Protein AF-A0A2D4L0R1-F1 (afdb_monomer_lite)

InterPro domains:
  IPR001715 Calponin homology domain [PF00307] (17-103)
  IPR001715 Calponin homology domain [PS50021] (1-107)
  IPR001715 Calponin homology domain [SM00033] (2-103)
  IPR036872 CH domain superfamily [G3DSA:1.10.418.10] (1-116)
  IPR036872 CH domain superfamily [SSF47576] (2-110)

Sequence (117 aa):
IKQLRSNLESRLKVSLPEDIGAALMDGVVLCHLANHIRPRSVASIHVPSPAVPKLSMAKCRRNVENFLDACKKLGVAQERLCLPHHILEERGLVKVGLTVQALLEIPSSKASQLSCL

Radius of gyration: 13.67 Å; chains: 1; bounding box: 32×33×34 Å

Organism: NCBI:txid1970185

Foldseek 3Di:
DVLLQVLLCVQVVDHADPLPLVRPQLLQSLLVLLCSQPNCLQVDQDDADPVGNDDDNVNSLVSLVSSQSSLVVLPQDPVLADDSCVRNVSPNVVSVSSSSVSSVVRHRDPPDPDDDD

Secondary structure (DSSP, 8-state):
-HHHHHHHHHHHT-PPPS-HHHHHHTSHHHHHHHHHHSTTSSS-----BTTB-S--HHHHHHHHHHHHHHHHHHT--GGGPPPHHHHHTS--HHHHHHHHHHHHTS-----------

pLDDT: mean 91.37, std 14.18, range [34.41, 98.75]

Structure (mmCIF, N/CA/C/O backbone):
data_AF-A0A2D4L0R1-F1
#
_entry.id   AF-A0A2D4L0R1-F1
#
loop_
_atom_site.group_PDB
_atom_site.id
_atom_site.type_symbol
_atom_site.label_atom_id
_atom_site.label_alt_id
_atom_site.label_comp_id
_atom_site.label_asym_id
_atom_site.label_entity_id
_atom_site.label_seq_id
_atom_site.pdbx_PDB_ins_code
_atom_site.Cartn_x
_atom_site.Cartn_y
_atom_site.Cartn_z
_atom_site.occupancy
_atom_site.B_iso_or_equiv
_atom_site.auth_seq_id
_atom_site.auth_comp_id
_atom_site.auth_asym_id
_atom_site.auth_atom_id
_atom_site.pdbx_PDB_model_num
ATOM 1 N N . ILE A 1 1 ? 3.061 14.878 1.574 1.00 81.19 1 ILE A N 1
ATOM 2 C CA . ILE A 1 1 ? 3.903 13.742 1.109 1.00 81.19 1 ILE A CA 1
ATOM 3 C C . ILE A 1 1 ? 4.979 13.362 2.135 1.00 81.19 1 ILE A C 1
ATOM 5 O O . ILE A 1 1 ? 5.043 12.192 2.479 1.00 81.19 1 ILE A O 1
ATOM 9 N N . LYS A 1 2 ? 5.748 14.307 2.708 1.00 86.44 2 LYS A N 1
ATOM 10 C CA . LYS A 1 2 ? 6.763 14.014 3.753 1.00 86.44 2 LYS A CA 1
ATOM 11 C C . LYS A 1 2 ? 6.251 13.138 4.914 1.00 86.44 2 LYS A C 1
ATOM 13 O O . LYS A 1 2 ? 6.922 12.187 5.295 1.00 86.44 2 LYS A O 1
ATOM 18 N N . GLN A 1 3 ? 5.034 13.401 5.403 1.00 90.88 3 GLN A N 1
ATOM 19 C CA . GLN A 1 3 ? 4.418 12.599 6.469 1.00 90.88 3 GLN A CA 1
ATOM 20 C C . GLN A 1 3 ? 4.191 11.131 6.071 1.00 90.88 3 GLN A C 1
ATOM 22 O O . GLN A 1 3 ? 4.404 10.247 6.889 1.00 90.88 3 GLN A O 1
ATOM 27 N N . LEU A 1 4 ? 3.793 10.858 4.821 1.00 94.19 4 LEU A N 1
ATOM 28 C CA . LEU A 1 4 ? 3.588 9.490 4.328 1.00 94.19 4 LEU A CA 1
ATOM 29 C C . LEU A 1 4 ? 4.903 8.703 4.367 1.00 94.19 4 LEU A C 1
ATOM 31 O O . LEU A 1 4 ? 4.926 7.600 4.902 1.00 94.19 4 LEU A O 1
ATOM 35 N N . ARG A 1 5 ? 6.000 9.298 3.877 1.00 95.19 5 ARG A N 1
ATOM 36 C CA . ARG A 1 5 ? 7.336 8.688 3.959 1.00 95.19 5 ARG A CA 1
ATOM 37 C C . ARG A 1 5 ? 7.708 8.385 5.411 1.00 95.19 5 ARG A C 1
ATOM 39 O O . ARG A 1 5 ? 7.961 7.235 5.739 1.00 95.19 5 ARG A O 1
ATOM 46 N N . SER A 1 6 ? 7.651 9.394 6.282 1.00 94.06 6 SER A N 1
ATOM 47 C CA . SER A 1 6 ? 8.016 9.249 7.698 1.00 94.06 6 SER A CA 1
ATOM 48 C C . SER A 1 6 ? 7.193 8.168 8.411 1.00 94.06 6 SER A C 1
ATOM 50 O O . SER A 1 6 ? 7.744 7.346 9.143 1.00 94.06 6 SER A O 1
ATOM 52 N N . ASN A 1 7 ? 5.886 8.108 8.149 1.00 93.56 7 ASN A N 1
ATOM 53 C CA . ASN A 1 7 ? 4.997 7.084 8.695 1.00 93.56 7 ASN A CA 1
ATOM 54 C C . ASN A 1 7 ? 5.409 5.664 8.270 1.00 93.56 7 ASN A C 1
ATOM 56 O O . ASN A 1 7 ? 5.395 4.753 9.094 1.00 93.56 7 ASN A O 1
ATOM 60 N N . LEU A 1 8 ? 5.776 5.472 7.000 1.00 95.44 8 LEU A N 1
ATOM 61 C CA . LEU A 1 8 ? 6.185 4.169 6.472 1.00 95.44 8 LEU A CA 1
ATOM 62 C C . LEU A 1 8 ? 7.561 3.749 6.994 1.00 95.44 8 LEU A C 1
ATOM 64 O O . LEU A 1 8 ? 7.704 2.645 7.514 1.00 95.44 8 LEU A O 1
ATOM 68 N N . GLU A 1 9 ? 8.551 4.635 6.902 1.00 95.56 9 GLU A N 1
ATOM 69 C CA . GLU A 1 9 ? 9.929 4.368 7.330 1.00 95.56 9 GLU A CA 1
ATOM 70 C C . GLU A 1 9 ? 10.008 4.084 8.833 1.00 95.56 9 GLU A C 1
ATOM 72 O O . GLU A 1 9 ? 10.634 3.110 9.245 1.00 95.56 9 GLU A O 1
ATOM 77 N N . SER A 1 10 ? 9.313 4.872 9.663 1.00 92.81 10 SER A N 1
ATOM 78 C CA . SER A 1 10 ? 9.310 4.675 11.120 1.00 92.81 10 SER A CA 1
ATOM 79 C C . SER A 1 10 ? 8.658 3.359 11.545 1.00 92.81 10 SER A C 1
ATOM 81 O O . SER A 1 10 ? 9.104 2.729 12.505 1.00 92.81 10 SER A O 1
ATOM 83 N N . ARG A 1 11 ? 7.611 2.920 10.835 1.00 91.62 11 ARG A N 1
ATOM 84 C CA . ARG A 1 11 ? 6.881 1.690 11.164 1.00 91.62 11 ARG A CA 1
ATOM 85 C C . ARG A 1 11 ? 7.560 0.441 10.632 1.00 91.62 11 ARG A C 1
ATOM 87 O O . ARG A 1 11 ? 7.643 -0.545 11.354 1.00 91.62 11 ARG A O 1
ATOM 94 N N . LEU A 1 12 ? 8.075 0.485 9.409 1.00 92.75 12 LEU A N 1
ATOM 95 C CA . LEU A 1 12 ? 8.744 -0.658 8.791 1.00 92.75 12 LEU A CA 1
ATOM 96 C C . LEU A 1 12 ? 10.241 -0.728 9.112 1.00 92.75 12 LEU A C 1
ATOM 98 O O . LEU A 1 12 ? 10.848 -1.768 8.880 1.00 92.75 12 LEU A O 1
ATOM 102 N N . LYS A 1 13 ? 10.825 0.339 9.673 1.00 92.75 13 LYS A N 1
ATOM 103 C CA . LYS A 1 13 ? 12.268 0.480 9.932 1.00 92.75 13 LYS A CA 1
ATOM 104 C C . LYS A 1 13 ? 13.109 0.301 8.661 1.00 92.75 13 LYS A C 1
ATOM 106 O O . LYS A 1 13 ? 14.141 -0.363 8.677 1.00 92.75 13 LYS A O 1
ATOM 111 N N . VAL A 1 14 ? 12.652 0.897 7.562 1.00 92.06 14 VAL A N 1
ATOM 112 C CA . VAL A 1 14 ? 13.330 0.899 6.253 1.00 92.06 14 VAL A CA 1
ATOM 113 C C . VAL A 1 14 ? 13.574 2.331 5.791 1.00 92.06 14 VAL A C 1
ATOM 115 O O . VAL A 1 14 ? 12.909 3.245 6.273 1.00 92.06 14 VAL A O 1
ATOM 118 N N . SER A 1 15 ? 14.489 2.520 4.841 1.00 93.31 15 SER A N 1
ATOM 119 C CA . SER A 1 15 ? 14.628 3.779 4.103 1.00 93.31 15 SER A CA 1
ATOM 120 C C . SER A 1 15 ? 13.983 3.627 2.730 1.00 93.31 15 SER A C 1
ATOM 122 O O . SER A 1 15 ? 14.237 2.644 2.031 1.00 93.31 15 SER A O 1
ATOM 124 N N . LEU A 1 16 ? 13.119 4.571 2.367 1.00 93.00 16 LEU A N 1
ATOM 125 C CA . LEU A 1 16 ? 12.480 4.614 1.059 1.00 93.00 16 LEU A CA 1
ATOM 126 C C . LEU A 1 16 ? 13.236 5.573 0.125 1.00 93.00 16 LEU A C 1
ATOM 128 O O . LEU A 1 16 ? 13.773 6.583 0.586 1.00 93.00 16 LEU A O 1
ATOM 132 N N . PRO A 1 17 ? 13.242 5.305 -1.194 1.00 93.25 17 PRO A N 1
ATOM 133 C CA . PRO A 1 17 ? 13.753 6.239 -2.190 1.00 93.25 17 PRO A CA 1
ATOM 134 C C . PRO A 1 17 ? 13.108 7.631 -2.113 1.00 93.25 17 PRO A C 1
ATOM 136 O O . PRO A 1 17 ? 12.022 7.829 -1.552 1.00 93.25 17 PRO A O 1
ATOM 139 N N . GLU A 1 18 ? 13.765 8.610 -2.739 1.00 91.31 18 GLU A N 1
ATOM 140 C CA . GLU A 1 18 ? 13.223 9.966 -2.842 1.00 91.31 18 GLU A CA 1
ATOM 141 C C . GLU A 1 18 ? 11.880 9.983 -3.590 1.00 91.31 18 GLU A C 1
ATOM 143 O O . GLU A 1 18 ? 10.935 10.645 -3.153 1.00 91.31 18 GLU A O 1
ATOM 148 N N . ASP A 1 19 ? 11.748 9.185 -4.648 1.00 94.44 19 ASP A N 1
ATOM 149 C CA . ASP A 1 19 ? 10.470 9.004 -5.323 1.00 94.44 19 ASP A CA 1
ATOM 150 C C . ASP A 1 19 ? 9.582 7.998 -4.574 1.00 94.44 19 ASP A C 1
ATOM 152 O O . ASP A 1 19 ? 9.680 6.778 -4.721 1.00 94.44 19 ASP A O 1
ATOM 156 N N . ILE A 1 20 ? 8.697 8.540 -3.737 1.00 94.94 20 ILE A N 1
ATOM 157 C CA . ILE A 1 20 ? 7.733 7.751 -2.967 1.00 94.94 20 ILE A CA 1
ATOM 158 C C . ILE A 1 20 ? 6.618 7.194 -3.855 1.00 94.94 20 ILE A C 1
ATOM 160 O O . ILE A 1 20 ? 6.047 6.169 -3.500 1.00 94.94 20 ILE A O 1
ATOM 164 N N . GLY A 1 21 ? 6.302 7.829 -4.989 1.00 95.62 21 GLY A N 1
ATOM 165 C CA . GLY A 1 21 ? 5.346 7.277 -5.951 1.00 95.62 21 GLY A CA 1
ATOM 166 C C . GLY A 1 21 ? 5.842 5.934 -6.461 1.00 95.62 21 GLY A C 1
ATOM 167 O O . GLY A 1 21 ? 5.219 4.898 -6.204 1.00 95.62 21 GLY A O 1
ATOM 168 N N . ALA A 1 22 ? 7.038 5.953 -7.040 1.00 95.00 22 ALA A N 1
ATOM 169 C CA . ALA A 1 22 ? 7.664 4.778 -7.622 1.00 95.00 22 ALA A CA 1
ATOM 170 C C . ALA A 1 22 ? 7.885 3.667 -6.583 1.00 95.00 22 AL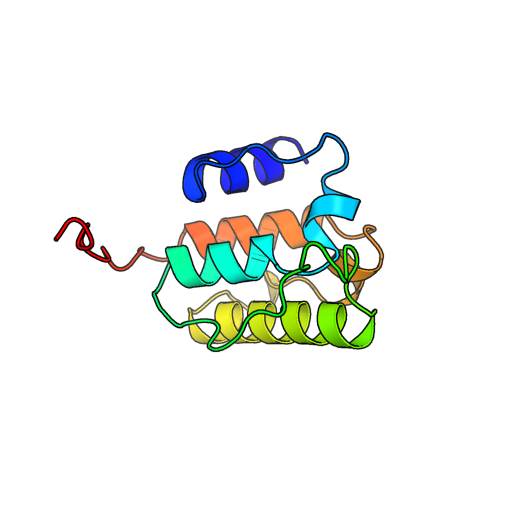A A C 1
ATOM 172 O O . ALA A 1 22 ? 7.658 2.490 -6.868 1.00 95.00 22 ALA A O 1
ATOM 173 N N . ALA A 1 23 ? 8.269 4.032 -5.354 1.00 95.25 23 ALA A N 1
ATOM 174 C CA . ALA A 1 23 ? 8.505 3.080 -4.267 1.00 95.25 23 ALA A CA 1
ATOM 175 C C . ALA A 1 23 ? 7.234 2.376 -3.754 1.00 95.25 23 ALA A C 1
ATOM 177 O O . ALA A 1 23 ? 7.334 1.327 -3.120 1.00 95.25 23 ALA A O 1
ATOM 178 N N . LEU A 1 24 ? 6.048 2.953 -3.975 1.00 97.06 24 LEU A N 1
ATOM 179 C CA . LEU A 1 24 ? 4.772 2.389 -3.519 1.00 97.06 24 LEU A CA 1
ATOM 180 C C . LEU A 1 24 ? 3.961 1.736 -4.639 1.00 97.06 24 LEU A C 1
ATOM 182 O O . LEU A 1 24 ? 3.063 0.947 -4.339 1.00 97.06 24 LEU A O 1
ATOM 186 N N . MET A 1 25 ? 4.268 2.045 -5.901 1.00 97.38 25 MET A N 1
ATOM 187 C CA . MET A 1 25 ? 3.530 1.595 -7.086 1.00 97.38 25 MET A CA 1
ATOM 188 C C . MET A 1 25 ? 3.362 0.067 -7.145 1.00 97.38 25 MET A C 1
ATOM 190 O O . MET A 1 25 ? 2.312 -0.430 -7.552 1.00 97.38 25 MET A O 1
ATOM 194 N N . ASP A 1 26 ? 4.369 -0.699 -6.722 1.00 96.81 26 ASP A N 1
ATOM 195 C CA . ASP A 1 26 ? 4.328 -2.167 -6.750 1.00 96.81 26 ASP A CA 1
ATOM 196 C C . ASP A 1 26 ? 3.498 -2.801 -5.613 1.00 96.81 26 ASP A C 1
ATOM 198 O O . ASP A 1 26 ? 3.267 -4.016 -5.598 1.00 96.81 26 ASP A O 1
ATOM 202 N N . GLY A 1 27 ? 3.037 -1.980 -4.664 1.00 97.81 27 GLY A N 1
ATOM 203 C CA . GLY A 1 27 ? 2.222 -2.362 -3.517 1.00 97.81 27 GLY A CA 1
ATOM 204 C C . GLY A 1 27 ? 2.955 -3.144 -2.420 1.00 97.81 27 GLY A C 1
ATOM 205 O O . GLY A 1 27 ? 2.329 -3.456 -1.406 1.00 97.81 27 GLY A O 1
ATOM 206 N N . VAL A 1 28 ? 4.247 -3.456 -2.565 1.00 97.69 28 VAL A N 1
ATOM 207 C CA . VAL A 1 28 ? 4.997 -4.323 -1.636 1.00 97.69 28 VAL A CA 1
ATOM 208 C C . VAL A 1 28 ? 5.111 -3.683 -0.259 1.00 97.69 28 VAL A C 1
ATOM 210 O O . VAL A 1 28 ? 4.711 -4.274 0.747 1.00 97.69 28 VAL A O 1
ATOM 213 N N . VAL A 1 29 ? 5.590 -2.439 -0.212 1.00 97.75 29 VAL A N 1
ATOM 214 C CA . VAL A 1 29 ? 5.756 -1.671 1.032 1.00 97.75 29 VAL A CA 1
ATOM 215 C C . VAL A 1 29 ? 4.421 -1.528 1.772 1.00 97.75 29 VAL A C 1
ATOM 217 O O . VAL A 1 29 ? 4.355 -1.708 2.988 1.00 97.75 29 VAL A O 1
ATOM 220 N N . LEU A 1 30 ? 3.335 -1.269 1.038 1.00 98.44 30 LEU A N 1
ATOM 221 C CA . LEU A 1 30 ? 1.990 -1.127 1.601 1.00 98.44 30 LEU A CA 1
ATOM 222 C C . LEU A 1 30 ? 1.462 -2.455 2.168 1.00 98.44 3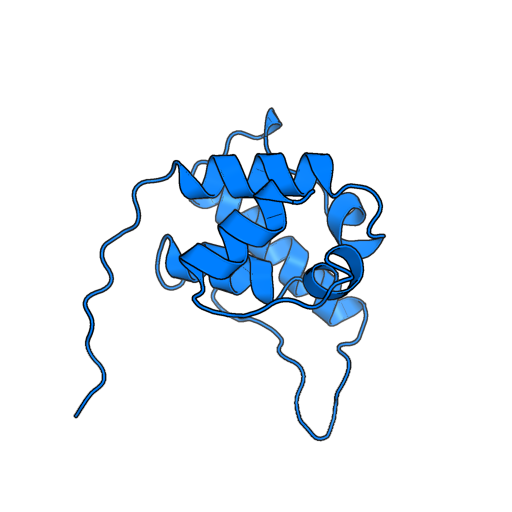0 LEU A C 1
ATOM 224 O O . LEU A 1 30 ? 0.918 -2.486 3.274 1.00 98.44 30 LEU A O 1
ATOM 228 N N . CYS A 1 31 ? 1.677 -3.570 1.465 1.00 98.56 31 CYS A N 1
ATOM 229 C CA . CYS A 1 31 ? 1.322 -4.896 1.970 1.00 98.56 31 CYS A CA 1
ATOM 230 C C . CYS A 1 31 ? 2.095 -5.247 3.249 1.00 98.56 31 CYS A C 1
ATOM 232 O O . CYS A 1 31 ? 1.514 -5.769 4.204 1.00 98.56 31 CYS A O 1
ATOM 234 N N . HIS A 1 32 ? 3.393 -4.935 3.295 1.00 97.69 32 HIS A N 1
ATOM 235 C CA . HIS A 1 32 ? 4.202 -5.135 4.495 1.00 97.69 32 HIS A CA 1
ATOM 236 C C . HIS A 1 32 ? 3.721 -4.275 5.662 1.00 97.69 32 HIS A C 1
ATOM 238 O O . HIS A 1 32 ? 3.662 -4.777 6.783 1.00 97.69 32 HIS A O 1
ATOM 244 N N . LEU A 1 33 ? 3.301 -3.031 5.411 1.00 97.62 33 LEU A N 1
ATOM 245 C CA . LEU A 1 33 ? 2.700 -2.185 6.440 1.00 97.62 33 LEU A CA 1
ATOM 246 C C . LEU A 1 33 ? 1.452 -2.839 7.047 1.00 97.62 33 LEU A C 1
ATOM 248 O O . LEU A 1 33 ? 1.355 -2.946 8.268 1.00 97.62 33 LEU A O 1
ATOM 252 N N . ALA A 1 34 ? 0.520 -3.318 6.219 1.00 97.94 34 ALA A N 1
ATO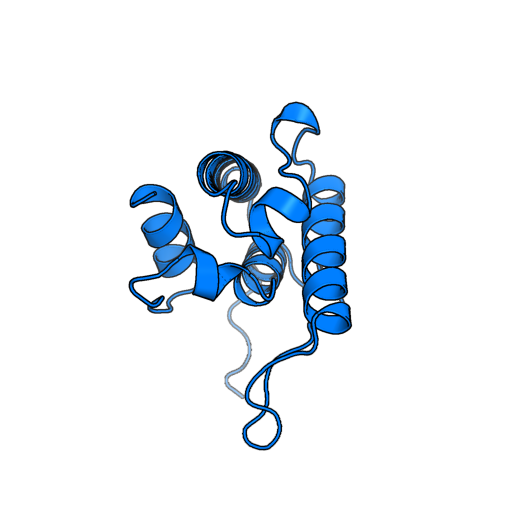M 253 C CA . ALA A 1 34 ? -0.688 -3.988 6.706 1.00 97.94 34 ALA A CA 1
ATOM 254 C C . ALA A 1 34 ? -0.354 -5.228 7.556 1.00 97.94 34 ALA A C 1
ATOM 256 O O . ALA A 1 34 ? -0.934 -5.426 8.625 1.00 97.94 34 ALA A O 1
ATOM 257 N N . ASN A 1 35 ? 0.631 -6.022 7.125 1.00 97.25 35 ASN A N 1
ATOM 258 C CA . ASN A 1 35 ? 1.117 -7.175 7.883 1.00 97.25 35 ASN A CA 1
ATOM 259 C C . ASN A 1 35 ? 1.836 -6.799 9.185 1.00 97.25 35 ASN A C 1
ATOM 261 O O . ASN A 1 35 ? 1.794 -7.576 10.138 1.00 97.25 35 ASN A O 1
ATOM 265 N N . HIS A 1 36 ? 2.461 -5.623 9.249 1.00 95.50 36 HIS A N 1
ATOM 266 C CA . HIS A 1 36 ? 3.061 -5.101 10.473 1.00 95.50 36 HIS A CA 1
ATOM 267 C C . HIS A 1 36 ? 1.997 -4.667 11.495 1.00 95.50 36 HIS A C 1
ATOM 269 O O . HIS A 1 36 ? 2.169 -4.875 12.693 1.00 95.50 36 HIS A O 1
ATOM 275 N N . ILE A 1 37 ? 0.873 -4.102 11.039 1.00 94.31 37 ILE A N 1
ATOM 276 C CA . ILE A 1 37 ? -0.251 -3.742 11.920 1.00 94.31 37 ILE A CA 1
ATOM 277 C C . ILE A 1 37 ? -0.934 -4.986 12.480 1.00 94.31 37 ILE A C 1
ATOM 279 O O . ILE A 1 37 ? -1.170 -5.080 13.688 1.00 94.31 37 ILE A O 1
ATOM 283 N N . ARG A 1 38 ? -1.210 -5.967 11.620 1.00 95.06 38 ARG A N 1
ATOM 284 C CA . ARG A 1 38 ? -1.733 -7.266 12.035 1.00 95.06 38 ARG A CA 1
ATOM 285 C C . ARG A 1 38 ? -1.112 -8.367 11.172 1.00 95.06 38 ARG A C 1
ATOM 287 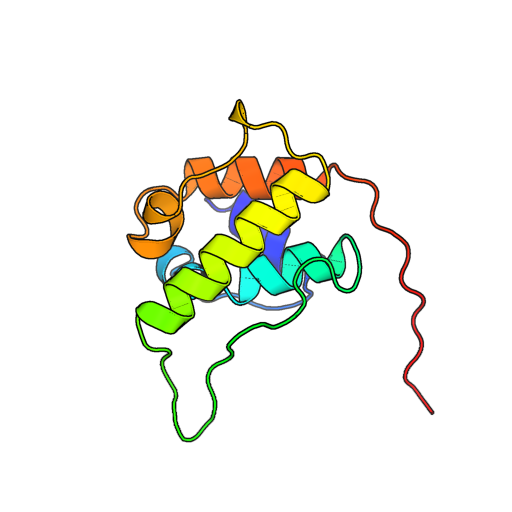O O . ARG A 1 38 ? -1.325 -8.361 9.955 1.00 95.06 38 ARG A O 1
ATOM 294 N N . PRO A 1 39 ? -0.404 -9.340 11.775 1.00 95.31 39 PRO A N 1
ATOM 295 C CA . PRO A 1 39 ? 0.227 -10.422 11.030 1.00 95.31 39 PRO A CA 1
ATOM 296 C C . PRO A 1 39 ? -0.748 -11.159 10.114 1.00 95.31 39 PRO A C 1
ATOM 298 O O . PRO A 1 39 ? -1.863 -11.491 10.522 1.00 95.31 39 PRO A O 1
ATOM 301 N N . ARG A 1 40 ? -0.287 -11.477 8.898 1.00 94.88 40 ARG A N 1
ATOM 302 C CA . ARG A 1 40 ? -1.030 -12.234 7.871 1.00 94.88 40 ARG A CA 1
ATOM 303 C C . ARG A 1 40 ? -2.301 -11.544 7.346 1.00 94.88 40 ARG A C 1
ATOM 305 O O . ARG A 1 40 ? -3.154 -12.216 6.774 1.00 94.88 40 ARG A O 1
ATOM 312 N N . SER A 1 41 ? -2.428 -10.224 7.497 1.00 97.62 41 SER A N 1
ATOM 313 C CA . SER A 1 41 ? -3.511 -9.446 6.867 1.00 97.62 41 SER A CA 1
ATOM 314 C C . SER A 1 41 ? -3.469 -9.515 5.337 1.00 97.62 41 SER A C 1
ATOM 316 O O . SER A 1 41 ? -4.510 -9.560 4.686 1.00 97.62 41 SER A O 1
ATOM 318 N N . VAL A 1 42 ? -2.264 -9.590 4.771 1.00 98.12 42 VAL A N 1
ATOM 319 C CA . VAL A 1 42 ? -1.987 -9.930 3.375 1.00 98.12 42 VAL A CA 1
ATOM 320 C C . VAL A 1 42 ? -1.265 -11.277 3.350 1.00 98.12 42 VAL A C 1
ATOM 322 O O . VAL A 1 42 ? -0.134 -11.390 3.824 1.00 98.12 42 VAL A O 1
ATOM 325 N N . ALA A 1 43 ? -1.924 -12.306 2.810 1.00 93.31 43 ALA A N 1
ATOM 326 C CA . ALA A 1 43 ? -1.443 -13.690 2.868 1.00 93.31 43 ALA A CA 1
ATOM 327 C C . ALA A 1 43 ? -0.226 -13.967 1.969 1.00 93.31 43 ALA A C 1
ATOM 329 O O . ALA A 1 43 ? 0.637 -14.762 2.326 1.00 93.31 43 ALA A O 1
ATOM 330 N N . SER A 1 44 ? -0.155 -13.321 0.805 1.00 95.62 44 SER A N 1
ATOM 331 C CA . SER A 1 44 ? 0.952 -13.465 -0.138 1.00 95.62 44 SER A CA 1
ATOM 332 C C . SER A 1 44 ? 1.266 -12.116 -0.769 1.00 95.62 44 SER A C 1
ATOM 334 O O . SER A 1 44 ? 0.354 -11.379 -1.153 1.00 95.62 44 SER A O 1
ATOM 336 N N . ILE A 1 45 ? 2.557 -11.802 -0.843 1.00 97.50 45 ILE A N 1
ATOM 337 C CA . ILE A 1 45 ? 3.084 -10.567 -1.418 1.00 97.50 45 ILE A CA 1
ATOM 338 C C . ILE A 1 45 ? 4.023 -10.976 -2.544 1.00 97.50 45 ILE A C 1
ATOM 340 O O . ILE A 1 45 ? 4.974 -11.728 -2.326 1.00 97.50 45 ILE A O 1
ATOM 344 N N . HIS A 1 46 ? 3.765 -10.487 -3.752 1.00 97.19 46 HIS A N 1
ATOM 345 C CA . HIS A 1 46 ? 4.723 -10.621 -4.837 1.00 97.19 46 HIS A CA 1
ATOM 346 C C . HIS A 1 46 ? 5.863 -9.643 -4.589 1.00 97.19 46 HIS A C 1
ATOM 348 O O . HIS A 1 46 ? 5.623 -8.444 -4.600 1.00 97.19 46 HIS A O 1
ATOM 354 N N . VAL A 1 47 ? 7.080 -10.140 -4.383 1.00 95.31 47 VAL A N 1
ATOM 355 C CA . VAL A 1 47 ? 8.278 -9.311 -4.199 1.00 95.31 47 VAL A CA 1
ATOM 356 C C . VAL A 1 47 ? 9.221 -9.467 -5.399 1.00 95.31 47 VAL A C 1
ATOM 358 O O . VAL A 1 47 ? 9.283 -10.561 -5.975 1.00 95.31 47 VAL A O 1
ATOM 361 N N . PRO A 1 48 ? 9.927 -8.403 -5.828 1.00 90.00 48 PRO A N 1
ATOM 362 C CA . PRO A 1 48 ? 11.010 -8.522 -6.800 1.00 90.00 48 PRO A CA 1
ATOM 363 C C . PRO A 1 48 ? 12.086 -9.508 -6.326 1.00 90.00 48 PRO A C 1
ATOM 365 O O . PRO A 1 48 ? 12.287 -9.701 -5.128 1.00 90.00 48 PRO A O 1
ATOM 368 N N . SER A 1 49 ? 12.800 -10.118 -7.268 1.00 90.56 49 SER A N 1
ATOM 369 C CA . SER A 1 49 ? 13.931 -11.012 -6.979 1.00 90.56 49 SER A CA 1
ATOM 370 C C . SER A 1 49 ? 15.164 -10.568 -7.770 1.00 90.56 49 SER A C 1
ATOM 372 O O . SER A 1 49 ? 15.002 -9.845 -8.753 1.00 90.56 49 SER A O 1
ATOM 374 N N . PRO A 1 50 ? 16.388 -11.006 -7.419 1.00 87.25 50 PRO A N 1
ATOM 375 C CA . PRO A 1 50 ? 17.593 -10.602 -8.150 1.00 87.25 50 PRO A CA 1
ATOM 376 C C . PRO A 1 50 ? 17.521 -10.871 -9.663 1.00 87.25 50 PRO A C 1
ATOM 378 O O . PRO A 1 50 ? 17.985 -10.060 -10.456 1.00 87.25 50 PRO A O 1
ATOM 381 N N . ALA A 1 51 ? 16.882 -11.973 -10.070 1.00 89.19 51 ALA A N 1
ATOM 382 C CA . ALA A 1 51 ? 16.692 -12.326 -11.479 1.00 89.19 51 ALA A CA 1
ATOM 383 C C . ALA A 1 51 ? 15.501 -11.607 -12.146 1.00 89.19 51 ALA A C 1
ATOM 385 O O . ALA A 1 51 ? 15.418 -11.546 -13.369 1.00 89.19 51 ALA A O 1
ATOM 386 N N . VAL A 1 52 ? 14.564 -11.072 -11.355 1.00 87.19 52 VAL A N 1
ATOM 387 C CA . VAL A 1 52 ? 13.372 -10.350 -11.827 1.00 87.19 52 VAL A CA 1
ATOM 388 C C . VAL A 1 52 ? 13.237 -9.062 -11.006 1.00 87.19 52 VAL A C 1
ATOM 390 O O . VAL A 1 52 ? 12.471 -9.024 -10.035 1.00 87.19 52 VAL A O 1
ATOM 393 N N . PRO A 1 53 ? 13.998 -8.011 -11.364 1.00 82.94 53 PRO A N 1
ATOM 394 C CA . PRO A 1 53 ? 14.143 -6.807 -10.544 1.00 82.94 53 PRO A CA 1
ATOM 395 C C . PRO A 1 53 ? 12.891 -5.923 -10.540 1.00 82.94 53 PRO A C 1
ATOM 397 O O . PRO A 1 53 ? 12.767 -5.037 -9.700 1.00 82.94 53 PRO A O 1
ATOM 400 N N . LYS A 1 54 ? 11.953 -6.153 -11.468 1.00 89.25 54 LYS A N 1
ATOM 401 C CA . LYS A 1 54 ? 10.674 -5.441 -11.541 1.00 89.25 54 LYS A CA 1
ATOM 402 C C . LYS A 1 54 ? 9.524 -6.426 -11.666 1.00 89.25 54 LYS A C 1
ATOM 404 O O . LYS A 1 54 ? 9.573 -7.361 -12.464 1.00 89.25 54 LYS A O 1
ATOM 409 N N . LEU A 1 55 ? 8.470 -6.193 -10.893 1.00 93.19 55 LEU A N 1
ATOM 410 C CA . LEU A 1 55 ? 7.230 -6.945 -11.023 1.00 93.19 55 LEU A CA 1
ATOM 411 C C . LEU A 1 55 ? 6.496 -6.551 -12.307 1.00 93.19 55 LEU A C 1
ATOM 413 O O . LEU A 1 55 ? 6.560 -5.409 -12.760 1.00 93.19 55 LEU A O 1
ATOM 417 N N . SER A 1 56 ? 5.760 -7.502 -12.885 1.00 96.31 56 SER A N 1
ATOM 418 C CA . SER A 1 56 ? 4.802 -7.178 -13.940 1.00 96.31 56 SER A CA 1
ATOM 419 C C . SER A 1 56 ? 3.638 -6.373 -13.361 1.00 96.31 56 SER A C 1
ATOM 421 O O . SER A 1 56 ? 3.268 -6.550 -12.199 1.00 96.31 56 SER A O 1
ATOM 423 N N . MET A 1 57 ? 2.985 -5.556 -14.189 1.00 96.56 57 MET A N 1
ATOM 424 C CA . MET A 1 57 ? 1.836 -4.752 -13.748 1.00 96.56 57 MET A CA 1
ATOM 425 C C . MET A 1 57 ? 0.678 -5.595 -13.198 1.00 96.56 57 MET A C 1
ATOM 427 O O . MET A 1 57 ? -0.042 -5.147 -12.309 1.00 96.56 57 MET A O 1
ATOM 431 N N . ALA A 1 58 ? 0.531 -6.842 -13.658 1.00 97.06 58 ALA A N 1
ATOM 432 C CA . ALA A 1 58 ? -0.426 -7.788 -13.088 1.00 97.06 58 ALA A CA 1
ATOM 433 C C . ALA A 1 58 ? -0.103 -8.129 -11.619 1.00 97.06 58 ALA A C 1
ATOM 435 O O . ALA A 1 58 ? -1.000 -8.141 -10.778 1.00 97.06 58 ALA A O 1
ATOM 436 N N . LYS A 1 59 ? 1.178 -8.350 -11.290 1.00 97.75 59 LYS A N 1
ATOM 437 C CA . LYS A 1 59 ? 1.626 -8.617 -9.913 1.00 97.75 59 LYS A CA 1
ATOM 438 C C . LYS A 1 59 ? 1.520 -7.369 -9.031 1.00 97.75 59 LYS A C 1
ATOM 440 O O . LYS A 1 59 ? 1.037 -7.487 -7.908 1.00 97.75 59 LYS A O 1
ATOM 445 N N . CYS A 1 60 ? 1.881 -6.188 -9.547 1.00 98.06 60 CYS A N 1
ATOM 446 C CA . CYS A 1 60 ? 1.702 -4.915 -8.834 1.00 98.06 60 CYS A CA 1
ATOM 447 C C . CYS A 1 60 ? 0.229 -4.689 -8.470 1.00 98.06 60 CYS A C 1
ATOM 449 O O . CYS A 1 60 ? -0.105 -4.455 -7.311 1.00 98.06 60 CYS A O 1
ATOM 451 N N . ARG A 1 61 ? -0.676 -4.847 -9.448 1.00 98.38 61 ARG A N 1
ATOM 452 C CA . ARG A 1 61 ? -2.123 -4.728 -9.230 1.00 98.38 61 ARG A CA 1
ATOM 453 C C . ARG A 1 61 ? -2.611 -5.695 -8.156 1.00 98.38 61 ARG A C 1
ATOM 455 O O . ARG A 1 61 ? -3.353 -5.280 -7.273 1.00 98.38 61 ARG A O 1
ATOM 462 N N . ARG A 1 62 ? -2.151 -6.950 -8.190 1.00 98.50 62 ARG A N 1
ATOM 463 C CA . ARG A 1 62 ? -2.544 -7.958 -7.202 1.00 98.50 62 ARG A CA 1
ATOM 464 C C . ARG A 1 62 ? -2.115 -7.587 -5.782 1.00 98.50 62 ARG A C 1
ATOM 466 O O . ARG A 1 62 ? -2.910 -7.732 -4.858 1.00 98.50 62 ARG A O 1
ATOM 473 N N . ASN A 1 63 ? -0.897 -7.076 -5.606 1.00 98.62 63 ASN A N 1
ATOM 474 C CA . ASN A 1 63 ? -0.443 -6.563 -4.312 1.00 98.62 63 ASN A CA 1
ATOM 475 C C . ASN A 1 63 ? -1.320 -5.393 -3.838 1.00 98.62 63 ASN A C 1
ATOM 477 O O . ASN A 1 63 ? -1.781 -5.391 -2.700 1.00 98.62 63 ASN A O 1
ATOM 481 N N . VAL A 1 64 ? -1.593 -4.419 -4.714 1.00 98.56 64 VAL A N 1
ATOM 482 C CA . VAL A 1 64 ? -2.420 -3.246 -4.383 1.00 98.56 64 VAL A CA 1
ATOM 483 C C . VAL A 1 64 ? -3.842 -3.647 -3.979 1.00 98.56 64 VAL A C 1
ATOM 485 O O . VAL A 1 64 ? -4.351 -3.156 -2.973 1.00 98.56 64 VAL A O 1
ATOM 488 N N . GLU A 1 65 ? -4.473 -4.569 -4.706 1.00 98.44 65 GLU A N 1
ATOM 489 C CA . GLU A 1 65 ? -5.791 -5.114 -4.352 1.00 98.44 65 GLU A CA 1
ATOM 490 C C . GLU A 1 65 ? -5.767 -5.804 -2.984 1.00 98.44 65 GLU A C 1
ATOM 492 O O . GLU A 1 65 ? -6.587 -5.492 -2.121 1.00 98.44 65 GLU A O 1
ATOM 497 N N . ASN A 1 66 ? -4.779 -6.673 -2.747 1.00 98.69 66 ASN A N 1
ATOM 498 C CA . ASN A 1 66 ? -4.629 -7.367 -1.470 1.00 98.69 66 ASN A CA 1
ATOM 499 C C . ASN A 1 66 ? -4.435 -6.390 -0.298 1.00 98.69 66 ASN A C 1
ATOM 501 O O . ASN A 1 66 ? -5.005 -6.599 0.774 1.00 98.69 66 ASN A O 1
ATOM 505 N N . PHE A 1 67 ? -3.650 -5.325 -0.487 1.00 98.75 67 PHE A N 1
ATOM 506 C CA . PHE A 1 67 ? -3.467 -4.271 0.511 1.00 98.75 67 PHE A CA 1
ATOM 507 C C . PHE A 1 67 ? -4.786 -3.562 0.838 1.00 98.75 67 PHE A C 1
ATOM 509 O O . PHE A 1 67 ? -5.135 -3.432 2.011 1.00 98.75 67 PHE A O 1
ATOM 516 N N . LEU A 1 68 ? -5.542 -3.135 -0.176 1.00 98.62 68 LEU A N 1
ATOM 517 C CA . LEU A 1 68 ? -6.811 -2.432 0.033 1.00 98.62 68 LEU A CA 1
ATOM 518 C C . LEU A 1 68 ? -7.855 -3.327 0.708 1.00 98.62 68 LEU A C 1
ATOM 520 O O . LEU A 1 68 ? -8.577 -2.873 1.598 1.00 98.62 68 LEU A O 1
ATOM 524 N N . ASP A 1 69 ? -7.906 -4.606 0.340 1.00 98.44 69 ASP A N 1
ATOM 525 C CA . ASP A 1 69 ? -8.771 -5.585 0.995 1.00 98.44 69 ASP A CA 1
ATOM 526 C C . ASP A 1 6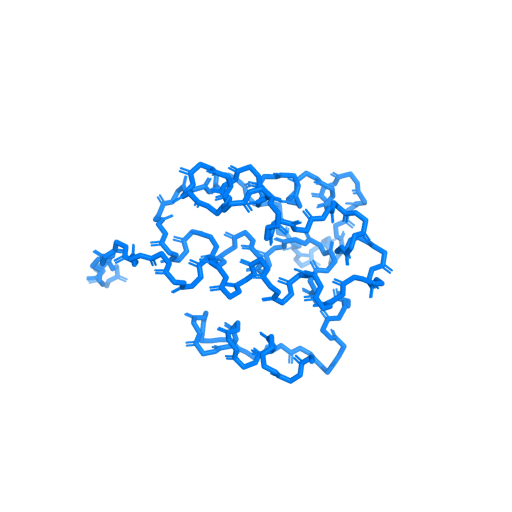9 ? -8.354 -5.843 2.447 1.00 98.44 69 ASP A C 1
ATOM 528 O O . ASP A 1 69 ? -9.215 -5.982 3.320 1.00 98.44 69 ASP A O 1
ATOM 532 N N . ALA A 1 70 ? -7.051 -5.861 2.736 1.00 98.44 70 ALA A N 1
ATOM 533 C CA . ALA A 1 70 ? -6.547 -5.931 4.102 1.00 98.44 70 ALA A CA 1
ATOM 534 C C . ALA A 1 70 ? -6.958 -4.692 4.912 1.00 98.44 70 ALA A C 1
ATOM 536 O O . ALA A 1 70 ? -7.501 -4.843 6.003 1.00 98.44 70 ALA A O 1
ATOM 537 N N . CYS A 1 71 ? -6.793 -3.479 4.373 1.00 98.44 71 CYS A N 1
ATOM 538 C CA . CYS A 1 71 ? -7.235 -2.244 5.026 1.00 98.44 71 CYS A CA 1
ATOM 539 C C . CYS A 1 71 ? -8.725 -2.281 5.392 1.00 98.44 71 CYS A C 1
ATOM 541 O O . CYS A 1 71 ? -9.076 -1.977 6.533 1.00 98.44 71 CYS A O 1
ATOM 543 N N . LYS A 1 72 ? -9.593 -2.715 4.466 1.00 98.12 72 LYS A N 1
ATOM 544 C CA . LYS A 1 72 ? -11.034 -2.885 4.726 1.00 98.12 72 LYS A CA 1
ATOM 545 C C . LYS A 1 72 ? -11.291 -3.848 5.882 1.00 98.12 72 LYS A C 1
ATOM 547 O O . LYS A 1 72 ? -12.007 -3.512 6.817 1.00 98.12 72 LYS A O 1
ATOM 552 N N . LYS A 1 73 ? -10.676 -5.036 5.844 1.00 97.81 73 LYS A N 1
ATOM 553 C CA . LYS A 1 73 ? -10.844 -6.080 6.873 1.00 97.81 73 LYS A CA 1
ATOM 554 C C . LYS A 1 73 ? -10.315 -5.664 8.243 1.00 97.81 73 LYS A C 1
ATOM 556 O O . LYS A 1 73 ? -10.791 -6.168 9.257 1.00 97.81 73 LYS A O 1
ATOM 561 N N . LEU A 1 74 ? -9.321 -4.782 8.275 1.00 97.06 74 LEU A N 1
ATOM 562 C CA . LEU A 1 74 ? -8.777 -4.228 9.511 1.00 97.06 74 LEU A CA 1
ATOM 563 C C . LEU A 1 74 ? -9.663 -3.123 10.101 1.00 97.06 74 LEU A C 1
ATOM 565 O O . LEU A 1 74 ? -9.528 -2.838 11.286 1.00 97.06 74 LEU A O 1
ATOM 569 N N . GLY A 1 75 ? -10.589 -2.560 9.319 1.00 96.94 75 GLY A N 1
ATOM 570 C CA . GLY A 1 75 ? -11.544 -1.552 9.779 1.00 96.94 75 GLY A CA 1
ATOM 571 C C . GLY A 1 75 ? -11.264 -0.135 9.280 1.00 96.94 75 GLY A C 1
ATOM 572 O O . GLY A 1 75 ? -11.816 0.815 9.827 1.00 96.94 75 GLY A O 1
ATOM 573 N N . VAL A 1 76 ? -10.428 0.044 8.250 1.00 98.00 76 VAL A N 1
ATOM 574 C CA . VAL A 1 76 ? -10.285 1.360 7.610 1.00 98.00 76 VAL A CA 1
ATOM 575 C C . VAL A 1 76 ? -11.598 1.725 6.915 1.00 98.00 76 VAL A C 1
ATOM 577 O O . VAL A 1 76 ? -12.052 1.007 6.022 1.00 98.00 76 VAL A O 1
ATOM 580 N N . ALA A 1 77 ? -12.183 2.856 7.310 1.00 97.00 77 ALA A N 1
ATOM 581 C CA . ALA A 1 77 ? -13.430 3.360 6.746 1.00 97.00 77 ALA A CA 1
ATOM 582 C C . ALA A 1 77 ? -13.309 3.637 5.235 1.00 97.00 77 ALA A C 1
ATOM 584 O O . ALA A 1 77 ? -12.271 4.105 4.752 1.00 97.00 77 ALA A O 1
ATOM 585 N N . GLN A 1 78 ? -14.375 3.349 4.483 1.00 96.06 78 GLN A N 1
ATOM 586 C CA . GLN A 1 78 ? -14.374 3.347 3.016 1.00 96.06 78 GLN A CA 1
ATOM 587 C C . GLN A 1 78 ? -14.008 4.715 2.418 1.00 96.06 78 GLN A C 1
ATOM 589 O O . GLN A 1 78 ? -13.322 4.786 1.402 1.00 96.06 78 GLN A O 1
ATOM 594 N N . GLU A 1 79 ? -14.405 5.803 3.067 1.00 96.50 79 GLU A N 1
ATOM 595 C CA . GLU A 1 79 ? -14.109 7.184 2.690 1.00 96.50 79 GLU A CA 1
ATOM 596 C C . GLU A 1 79 ? -12.634 7.577 2.892 1.00 96.50 79 GLU A C 1
ATOM 598 O O . GLU A 1 79 ? -12.149 8.524 2.264 1.00 96.50 79 GLU A O 1
ATOM 603 N N . ARG A 1 80 ? -11.898 6.834 3.733 1.00 97.44 80 ARG A N 1
ATOM 604 C CA . ARG A 1 80 ? -10.449 7.000 3.947 1.00 97.44 80 ARG A CA 1
ATOM 605 C C . ARG A 1 80 ? -9.612 6.046 3.093 1.00 97.44 80 ARG A C 1
ATOM 607 O O . ARG A 1 80 ? -8.384 6.172 3.077 1.00 97.44 80 ARG A O 1
ATOM 614 N N . LEU A 1 81 ? -10.237 5.119 2.364 1.00 98.06 81 LEU A N 1
ATOM 615 C CA . LEU A 1 81 ? -9.541 4.239 1.429 1.00 98.06 81 LEU A CA 1
ATOM 616 C C . LEU A 1 81 ? -9.193 4.966 0.130 1.00 98.06 81 LEU A C 1
ATOM 618 O O . LEU A 1 81 ? -10.003 5.663 -0.480 1.00 98.06 81 LEU A O 1
ATOM 622 N N . CYS A 1 82 ? -7.964 4.761 -0.322 1.00 98.12 82 CYS A N 1
ATOM 623 C CA . CYS A 1 82 ? -7.538 5.096 -1.664 1.00 98.12 82 CYS A CA 1
ATOM 624 C C . CYS A 1 82 ? -8.010 4.024 -2.659 1.00 98.12 82 CYS A C 1
ATOM 626 O O . CYS A 1 82 ? -8.454 2.938 -2.291 1.00 98.12 82 CYS A O 1
ATOM 628 N N . LEU A 1 83 ? -7.939 4.362 -3.944 1.00 98.31 83 LEU A N 1
ATOM 629 C CA . LEU A 1 83 ? -8.284 3.491 -5.056 1.00 98.31 83 LEU A CA 1
ATOM 630 C C . LEU A 1 83 ? -6.999 2.937 -5.682 1.00 98.31 83 LEU A C 1
ATOM 632 O O . LEU A 1 83 ? -5.954 3.581 -5.565 1.00 98.31 83 LEU A O 1
ATOM 636 N N . PRO A 1 84 ? -7.052 1.802 -6.402 1.00 98.12 84 PRO A N 1
ATOM 637 C CA . PRO A 1 84 ? -5.858 1.213 -7.004 1.00 98.12 84 PRO A CA 1
ATOM 638 C C . PRO A 1 84 ? -5.051 2.184 -7.879 1.00 98.12 84 PRO A C 1
ATOM 640 O O . PRO A 1 84 ? -3.828 2.219 -7.783 1.00 98.12 84 PRO A O 1
ATOM 643 N N . HIS A 1 85 ? -5.719 3.024 -8.678 1.00 97.75 85 HIS A N 1
ATOM 644 C CA . HIS A 1 85 ? -5.051 3.996 -9.555 1.00 97.75 85 HIS A CA 1
ATOM 645 C C . HIS A 1 85 ? -4.310 5.102 -8.787 1.00 97.75 85 HIS A C 1
ATOM 647 O O . HIS A 1 85 ? -3.324 5.631 -9.284 1.00 97.75 85 HIS A O 1
ATOM 653 N N . HIS A 1 86 ? -4.703 5.417 -7.544 1.00 97.88 86 HIS A N 1
ATOM 654 C CA . HIS A 1 86 ? -3.955 6.368 -6.712 1.00 97.88 86 HIS A CA 1
ATOM 655 C C . HIS A 1 86 ? -2.525 5.892 -6.417 1.00 97.88 86 HIS A C 1
ATOM 657 O O . HIS A 1 86 ? -1.652 6.732 -6.199 1.00 97.88 86 HIS A O 1
ATOM 663 N N . ILE A 1 87 ? -2.316 4.571 -6.389 1.00 98.12 87 ILE A N 1
ATOM 664 C CA . ILE A 1 87 ? -1.024 3.921 -6.145 1.00 98.12 87 ILE A CA 1
ATOM 665 C C . ILE A 1 87 ? -0.351 3.585 -7.480 1.00 98.12 87 ILE A C 1
ATOM 667 O O . ILE A 1 87 ? 0.770 4.015 -7.718 1.00 98.12 87 ILE A O 1
ATOM 671 N N . LEU A 1 88 ? -1.051 2.861 -8.362 1.00 97.62 88 LEU A N 1
ATOM 672 C CA . LEU A 1 88 ? -0.491 2.322 -9.609 1.00 97.62 88 LEU A CA 1
ATOM 673 C C . LEU A 1 88 ? -0.095 3.394 -10.631 1.00 97.62 88 LEU A C 1
ATOM 675 O O . LEU A 1 88 ? 0.774 3.141 -11.453 1.00 97.62 88 LEU A O 1
ATOM 679 N N . GLU A 1 89 ? -0.741 4.561 -10.607 1.00 96.88 89 GLU A N 1
ATOM 680 C CA . GLU A 1 89 ? -0.417 5.678 -11.504 1.00 96.88 89 GLU A CA 1
ATOM 681 C C . GLU A 1 89 ? 0.372 6.782 -10.794 1.00 96.88 89 GLU A C 1
ATOM 683 O O . GLU A 1 89 ? 0.593 7.840 -11.375 1.00 96.88 89 GLU A O 1
ATOM 688 N N . GLU A 1 90 ? 0.732 6.580 -9.519 1.00 94.25 90 GLU A N 1
ATOM 689 C CA . GLU A 1 90 ? 1.536 7.505 -8.702 1.00 94.25 90 GLU A CA 1
ATOM 690 C C . GLU A 1 90 ? 0.912 8.906 -8.503 1.00 94.25 90 GLU A C 1
ATOM 692 O O . GLU A 1 90 ? 1.521 9.819 -7.947 1.00 94.25 90 GLU A O 1
ATOM 697 N N . ARG A 1 91 ? -0.355 9.086 -8.900 1.00 92.12 91 ARG A N 1
ATOM 698 C CA . ARG A 1 91 ? -1.060 10.382 -8.923 1.00 92.12 91 ARG A CA 1
ATOM 699 C C . ARG A 1 91 ? -1.894 10.677 -7.679 1.00 92.12 91 ARG A C 1
ATOM 701 O O . ARG A 1 91 ? -2.407 11.783 -7.535 1.00 92.12 91 ARG A O 1
ATOM 708 N N . GLY A 1 92 ? -2.044 9.722 -6.762 1.00 94.19 92 GLY A N 1
ATOM 709 C CA . GLY A 1 92 ? -2.961 9.836 -5.624 1.00 94.19 92 GLY A CA 1
ATOM 710 C C . GLY A 1 92 ? -2.302 9.816 -4.248 1.00 94.19 92 GLY A C 1
ATOM 711 O O . GLY A 1 92 ? -2.962 9.451 -3.276 1.00 94.19 92 GLY A O 1
ATOM 712 N N . LEU A 1 93 ? -1.030 10.214 -4.124 1.00 95.69 93 LEU A N 1
ATOM 713 C CA . LEU A 1 93 ? -0.253 10.089 -2.878 1.00 95.69 93 LEU A CA 1
ATOM 714 C C . LEU A 1 93 ? -0.896 10.742 -1.645 1.00 95.69 93 LEU A C 1
ATOM 716 O O . LEU A 1 93 ? -0.694 10.271 -0.528 1.00 95.69 93 LEU A O 1
ATOM 720 N N . VAL A 1 94 ? -1.694 11.799 -1.817 1.00 96.19 94 VAL A N 1
ATOM 721 C CA . VAL A 1 94 ? -2.464 12.390 -0.708 1.00 96.19 94 VAL A CA 1
ATOM 722 C C . VAL A 1 94 ? -3.501 11.396 -0.179 1.00 96.19 94 VAL A C 1
ATOM 724 O O . VAL A 1 94 ? -3.570 11.165 1.026 1.00 96.19 94 VAL A O 1
ATOM 727 N N . LYS A 1 95 ? -4.265 10.752 -1.070 1.00 97.31 95 LYS A N 1
ATOM 728 C CA . LYS A 1 95 ? -5.248 9.723 -0.705 1.00 97.31 95 LYS A CA 1
ATOM 729 C C . LYS A 1 95 ? -4.571 8.485 -0.120 1.00 97.31 95 LYS A C 1
ATOM 731 O O . LYS A 1 95 ? -5.056 7.960 0.875 1.00 97.31 95 LYS A O 1
ATOM 736 N N . VAL A 1 96 ? -3.430 8.066 -0.675 1.00 98.19 96 VAL A N 1
ATOM 737 C CA . VAL A 1 96 ? -2.613 6.976 -0.105 1.00 98.19 96 VAL A CA 1
ATOM 738 C C . VAL A 1 96 ? -2.168 7.325 1.318 1.00 98.19 96 VAL A C 1
ATOM 740 O O . VAL A 1 96 ? -2.307 6.510 2.225 1.00 98.19 96 VAL A O 1
ATOM 743 N N . GLY A 1 97 ? -1.718 8.563 1.540 1.00 97.56 97 GLY A N 1
ATOM 744 C CA . GLY A 1 97 ? -1.370 9.092 2.859 1.00 97.56 97 GLY A CA 1
ATOM 745 C C . GLY A 1 97 ? -2.501 8.988 3.879 1.00 97.56 97 GLY A C 1
ATOM 746 O O . GLY A 1 97 ? -2.259 8.558 5.004 1.00 97.56 97 GLY A O 1
ATOM 747 N N . LEU A 1 98 ? -3.729 9.324 3.478 1.00 97.81 98 LEU A N 1
ATOM 748 C CA . LEU A 1 98 ? -4.910 9.209 4.340 1.00 97.81 98 LEU A CA 1
ATOM 749 C C . LEU A 1 98 ? -5.224 7.754 4.703 1.00 97.81 98 LEU A C 1
ATOM 751 O O . LEU A 1 98 ? -5.507 7.474 5.866 1.00 97.81 98 LEU A O 1
ATOM 755 N N . THR A 1 99 ? -5.128 6.826 3.746 1.00 98.38 99 THR A N 1
ATOM 756 C CA . THR A 1 99 ? -5.317 5.390 4.008 1.00 98.38 99 THR A CA 1
ATOM 757 C C . THR A 1 99 ? -4.259 4.850 4.957 1.00 98.38 99 THR A C 1
ATOM 759 O O . THR A 1 99 ? -4.591 4.152 5.910 1.00 98.38 99 THR A O 1
ATOM 762 N N . VAL A 1 100 ? -2.989 5.196 4.725 1.00 98.00 100 VAL A N 1
ATOM 763 C CA . VAL A 1 100 ? -1.879 4.803 5.601 1.00 98.00 100 VAL A CA 1
ATOM 764 C C . VAL A 1 100 ? -2.088 5.359 7.005 1.00 98.00 100 VAL A C 1
ATOM 766 O O . VAL A 1 100 ? -1.941 4.620 7.968 1.00 98.00 100 VAL A O 1
ATOM 769 N N . GLN A 1 101 ? -2.477 6.627 7.142 1.00 97.00 101 GLN A N 1
ATOM 770 C CA . GLN A 1 101 ? -2.756 7.217 8.449 1.00 97.00 101 GLN A CA 1
ATOM 771 C C . GLN A 1 101 ? -3.891 6.480 9.173 1.00 97.00 101 GLN A C 1
ATOM 773 O O . GLN A 1 101 ? -3.704 6.076 10.315 1.00 97.00 101 GLN A O 1
ATOM 778 N N . ALA A 1 102 ? -5.012 6.228 8.493 1.00 97.31 102 ALA A N 1
ATOM 779 C CA . ALA A 1 102 ? -6.132 5.478 9.059 1.00 97.31 102 ALA A CA 1
ATOM 780 C C . ALA A 1 102 ? -5.718 4.064 9.495 1.00 97.31 102 ALA A C 1
ATOM 782 O O . ALA A 1 102 ? -6.106 3.598 10.558 1.00 97.31 102 ALA A O 1
ATOM 783 N N . LEU A 1 103 ? -4.890 3.390 8.693 1.00 96.75 103 LEU A N 1
ATOM 784 C CA . LEU A 1 103 ? -4.354 2.070 9.011 1.00 96.75 103 LEU A CA 1
ATOM 785 C C . LEU A 1 103 ? -3.436 2.094 10.248 1.00 96.75 103 LEU A C 1
ATOM 787 O O . LEU A 1 103 ? -3.435 1.140 11.019 1.00 96.75 103 LEU A O 1
ATOM 791 N N . LEU A 1 104 ? -2.671 3.171 10.456 1.00 95.31 104 LEU A N 1
ATOM 792 C CA . LEU A 1 104 ? -1.791 3.342 11.621 1.00 95.31 104 LEU A CA 1
ATOM 793 C C . LEU A 1 104 ? -2.528 3.690 12.918 1.00 95.31 104 LEU A C 1
ATOM 795 O O . LEU A 1 104 ? -1.960 3.509 13.994 1.00 95.31 104 LEU A O 1
ATOM 799 N N . GLU A 1 105 ? -3.754 4.200 12.823 1.00 94.88 105 GLU A N 1
ATOM 800 C CA . GLU A 1 105 ? -4.635 4.438 13.973 1.00 94.88 105 GLU A CA 1
ATOM 801 C C . GLU A 1 105 ? -5.222 3.123 14.522 1.00 94.88 105 GLU A C 1
ATOM 803 O O . GLU A 1 105 ? -5.686 3.079 15.661 1.00 94.88 105 GLU A O 1
ATOM 808 N N . ILE A 1 106 ? -5.167 2.034 13.744 1.00 93.00 106 ILE A N 1
ATOM 809 C CA . ILE A 1 106 ? -5.626 0.711 14.173 1.00 93.00 106 ILE A CA 1
ATOM 810 C C . ILE A 1 106 ? -4.653 0.156 15.222 1.00 93.00 106 ILE A C 1
ATOM 812 O O . ILE A 1 106 ? -3.441 0.131 14.977 1.00 93.00 106 ILE A O 1
ATOM 816 N N . PRO A 1 107 ? -5.146 -0.341 16.374 1.00 85.88 107 PRO A N 1
ATOM 817 C CA . PRO A 1 107 ? -4.297 -0.955 17.384 1.00 85.88 107 PRO A CA 1
ATOM 818 C C . PRO A 1 107 ? -3.472 -2.094 16.780 1.00 85.88 107 PRO A C 1
ATOM 820 O O . PRO A 1 107 ? -4.012 -3.112 16.340 1.00 85.88 107 PRO A O 1
ATOM 823 N N . SER A 1 108 ? -2.150 -1.923 16.753 1.00 76.50 108 SER A N 1
ATOM 824 C CA . SER A 1 108 ? -1.257 -2.978 16.285 1.00 76.50 108 SER A CA 1
ATOM 825 C C . SER A 1 108 ? -1.340 -4.154 17.253 1.00 76.50 108 SER A C 1
ATOM 827 O O . SER A 1 108 ? -1.151 -4.007 18.465 1.00 76.50 108 SER A O 1
ATOM 829 N N . SER A 1 109 ? -1.634 -5.337 16.715 1.00 64.69 109 SER A N 1
ATOM 830 C CA . SER A 1 109 ? -1.490 -6.570 17.481 1.00 64.69 109 SER A CA 1
ATOM 831 C C . SER A 1 109 ? 0.000 -6.729 17.746 1.00 64.69 109 SER A C 1
ATOM 833 O O . SER A 1 109 ? 0.746 -6.913 16.787 1.00 64.69 109 SER A O 1
ATOM 835 N N . LYS A 1 110 ? 0.450 -6.620 19.005 1.00 50.56 110 LYS A N 1
ATOM 836 C CA . LYS A 1 110 ? 1.848 -6.886 19.379 1.00 50.56 110 LYS A CA 1
ATOM 837 C C . LYS A 1 110 ? 2.210 -8.301 18.922 1.00 50.56 110 LYS A C 1
ATOM 839 O O . LYS A 1 110 ? 1.974 -9.270 19.635 1.00 50.56 110 LYS A O 1
ATOM 844 N N . ALA A 1 111 ? 2.754 -8.427 17.719 1.00 49.66 111 ALA A N 1
ATOM 845 C CA . ALA A 1 111 ? 3.427 -9.627 17.284 1.00 49.66 111 ALA A CA 1
ATOM 846 C C . ALA A 1 111 ? 4.768 -9.615 18.008 1.00 49.66 111 ALA A C 1
ATOM 848 O O . ALA A 1 111 ? 5.644 -8.805 17.706 1.00 49.66 111 ALA A O 1
ATOM 849 N N . SER A 1 112 ? 4.854 -10.435 19.051 1.00 42.09 112 SER A N 1
ATOM 850 C CA . SER A 1 112 ? 6.057 -10.687 19.827 1.00 42.09 112 SER A CA 1
ATOM 851 C C . SER A 1 112 ? 7.281 -1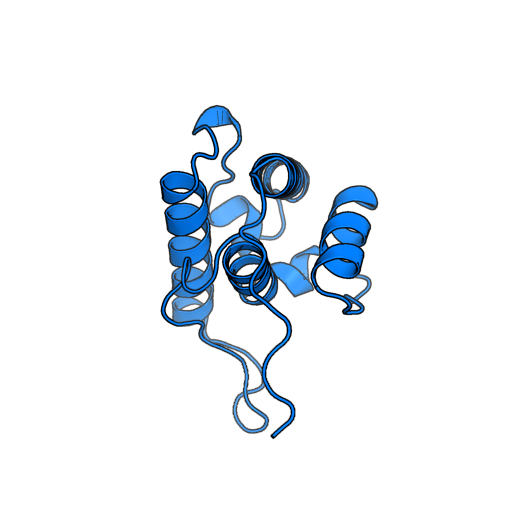0.802 18.923 1.00 42.09 112 SER A C 1
ATOM 853 O O . SER A 1 112 ? 7.258 -11.508 17.915 1.00 42.09 112 SER A O 1
ATOM 855 N N . GLN A 1 113 ? 8.361 -10.129 19.320 1.00 44.06 113 GLN A N 1
ATOM 856 C CA . GLN A 1 113 ? 9.703 -10.494 18.893 1.00 44.06 113 GLN A CA 1
ATOM 857 C C . GLN A 1 113 ? 9.893 -11.987 19.164 1.00 44.06 113 GLN A C 1
ATOM 859 O O . GLN A 1 113 ? 9.951 -12.374 20.324 1.00 44.06 113 GLN A O 1
ATOM 864 N N . LEU A 1 114 ? 9.939 -12.821 18.130 1.00 46.94 114 LEU A N 1
ATOM 865 C CA . LEU A 1 114 ? 10.350 -14.220 18.244 1.00 46.94 114 LEU A CA 1
ATOM 866 C C . LEU A 1 114 ? 10.738 -14.741 16.860 1.00 46.94 114 LEU A C 1
ATOM 868 O O . LEU A 1 114 ? 9.933 -15.319 16.140 1.00 46.94 114 LEU A O 1
ATOM 872 N N . SER A 1 115 ? 12.001 -14.498 16.516 1.00 34.41 115 SER A N 1
ATOM 873 C CA . SER A 1 115 ? 12.825 -15.422 15.732 1.00 34.41 115 SER A CA 1
ATOM 874 C C . SER A 1 115 ? 14.299 -15.010 15.858 1.00 34.41 115 SER A C 1
ATOM 876 O O . SER A 1 115 ? 14.907 -14.515 14.913 1.00 34.41 115 SER A O 1
ATOM 878 N N . CYS A 1 116 ? 14.835 -15.161 17.072 1.00 34.59 116 CYS A N 1
ATOM 879 C CA . CYS A 1 116 ? 16.210 -15.604 17.293 1.00 34.59 116 CYS A CA 1
ATOM 880 C C . CYS A 1 116 ? 16.091 -16.922 18.059 1.00 34.59 116 CYS A C 1
ATOM 882 O O . CYS A 1 116 ? 15.902 -16.883 19.273 1.00 34.59 116 CYS A O 1
ATOM 884 N N . LEU A 1 117 ? 16.116 -18.037 17.332 1.00 36.09 117 LEU A N 1
ATOM 885 C CA . LEU A 1 117 ? 16.621 -19.351 17.733 1.00 36.09 117 LEU A CA 1
ATOM 886 C C . LEU A 1 117 ? 17.072 -20.051 16.449 1.00 36.09 117 LEU A C 1
ATOM 888 O O . LEU A 1 117 ? 16.283 -20.009 15.477 1.00 36.09 117 LEU A O 1
#